Protein AF-A0A2P4Z911-F1 (afdb_monomer)

Secondary structure (DSSP, 8-state):
--HHHHHHHHHHHHHTT--HHHHHHHHHTT--TT-B-GGG-BHHHHHHHTT-HHHHHHHHHTT--TT-B-TTS-BHHHHHHHTT-HHHHHHHHHTTS----

Radius of gyration: 12.92 Å; Cα contacts (8 Å, |Δi|>4): 127; chains: 1; bounding box: 27×29×38 Å

Organism: NCBI:txid398673

Mean predicted aligned error: 7.14 Å

pLDDT: mean 78.2, std 11.83, range [37.38, 89.75]

Solvent-accessible surface area (backbone atoms only — not comparable to full-atom values): 5710 Å² total; per-residue (Å²): 134,63,67,63,57,48,27,51,49,47,47,54,38,57,74,69,69,48,55,70,67,59,55,49,53,40,43,75,71,69,29,54,67,67,39,56,46,80,66,37,33,26,57,54,36,48,24,45,74,69,69,37,56,70,55,36,48,52,39,42,75,72,66,38,63,68,78,52,48,26,73,88,67,47,28,35,55,57,53,19,56,74,67,69,37,64,68,48,39,48,51,56,48,55,63,69,41,77,80,85,123

InterPro domains:
  IPR002110 Ankyrin repeat [PF12796] (11-98)
  IPR002110 Ankyrin repeat [PS50088] (72-101)
  IPR002110 Ankyrin repeat [SM00248] (5-35)
  IPR002110 Ankyrin repeat [SM00248] (39-68)
  IPR002110 Ankyrin repeat [SM00248] (72-101)
  IPR036770 Ankyrin repeat-containing domain superfamily [G3DSA:1.25.40.20] (2-101)
  IPR036770 Ankyrin repeat-containing domain superfamily [SSF48403] (5-100)

Foldseek 3Di:
DVAVVLQVVLVVCLVVVHDPVVNVVSVVVVHDQCDQDPQRDGSLLVCLVVVNLVSNLSSLVVVHDQCRAGNVRDGSLNSNVVVVPPSSNVSSVVSVPPPPD

Nearest PDB structures (foldseek):
  2xzt-assembly2_G  TM=8.604E-01  e=1.398E-05  synthetic construct
  8aed-assembly2_B  TM=9.259E-01  e=6.133E-05  synthetic construct
  7tyz-assembly1_F  TM=8.976E-01  e=6.133E-05  Escherichia phage EcSzw-2
  7v0s-assembly1_J  TM=9.034E-01  e=1.083E-04  Homo sapiens
  3uxg-assembly1_A  TM=9.059E-01  e=2.543E-04  Homo sapiens

Sequence (101 aa):
MISDYSSTLLWEAAHRSVSLDMLKLLLEAGSNVNYQGPKENTLLIEAVCAGNAAHVQQLVEWKADVKCRNDNGDTALSLAASQHSLDMVRILIEAKAPMNT

Structure (mmCIF, N/CA/C/O backbone):
data_AF-A0A2P4Z911-F1
#
_entry.id   AF-A0A2P4Z911-F1
#
loop_
_atom_site.group_PDB
_atom_site.id
_atom_site.type_symbol
_atom_site.label_atom_id
_atom_site.label_alt_id
_atom_site.label_comp_id
_atom_site.label_asym_id
_atom_site.label_entity_id
_atom_site.label_seq_id
_atom_site.pdbx_PDB_ins_code
_atom_site.Cartn_x
_atom_site.Cartn_y
_atom_site.Cartn_z
_atom_site.occupancy
_atom_site.B_iso_or_equiv
_atom_site.auth_seq_id
_atom_site.auth_comp_id
_atom_site.auth_asym_id
_atom_site.auth_atom_id
_atom_site.pdbx_PDB_model_num
ATOM 1 N N . MET A 1 1 ? -12.692 1.610 -24.910 1.00 43.50 1 MET A N 1
ATOM 2 C CA . MET A 1 1 ? -11.255 1.669 -25.264 1.00 43.50 1 MET A CA 1
ATOM 3 C C . MET A 1 1 ? -10.482 2.799 -24.573 1.00 43.50 1 MET A C 1
ATOM 5 O O . MET A 1 1 ? -9.272 2.827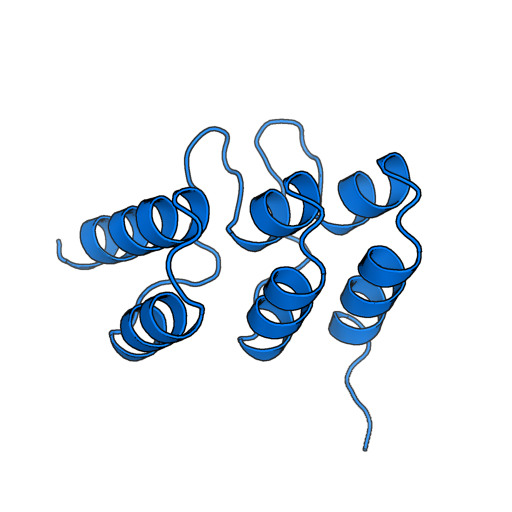 -24.706 1.00 43.50 1 MET A O 1
ATOM 9 N N . ILE A 1 2 ? -11.125 3.696 -23.810 1.00 48.59 2 ILE A N 1
ATOM 10 C CA . ILE A 1 2 ? -10.451 4.798 -23.082 1.00 48.59 2 ILE A CA 1
ATOM 11 C C . ILE A 1 2 ? -10.042 4.416 -21.645 1.00 48.59 2 ILE A C 1
ATOM 13 O O . ILE A 1 2 ? -9.147 5.034 -21.083 1.00 48.59 2 ILE A O 1
ATOM 17 N N . SER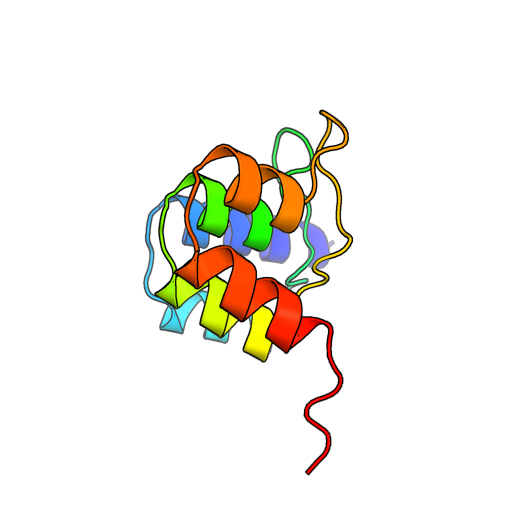 A 1 3 ? -10.672 3.385 -21.075 1.00 55.44 3 SER A N 1
ATOM 18 C CA . SER A 1 3 ? -10.576 3.015 -19.656 1.00 55.44 3 SER A CA 1
ATOM 19 C C . SER A 1 3 ? -9.218 2.432 -19.245 1.00 55.44 3 SER A C 1
ATOM 21 O O . SER A 1 3 ? -8.740 2.700 -18.144 1.00 55.44 3 SER A O 1
ATOM 23 N N . ASP A 1 4 ? -8.583 1.651 -20.122 1.00 60.47 4 ASP A N 1
ATOM 24 C CA . ASP A 1 4 ? -7.306 0.997 -19.804 1.00 60.47 4 ASP A CA 1
ATOM 25 C C . ASP A 1 4 ? -6.123 1.951 -19.963 1.00 60.47 4 ASP A C 1
ATOM 27 O O . ASP A 1 4 ? -5.175 1.903 -19.182 1.00 60.47 4 ASP A O 1
ATOM 31 N N . TYR A 1 5 ? -6.193 2.878 -20.924 1.00 66.25 5 TYR A N 1
ATOM 32 C CA . TYR A 1 5 ? -5.150 3.884 -21.125 1.00 66.25 5 TYR A CA 1
ATOM 33 C C . TYR A 1 5 ? -5.105 4.901 -19.987 1.00 66.25 5 TYR A C 1
ATOM 35 O O . TYR A 1 5 ? -4.016 5.226 -19.522 1.00 66.25 5 TYR A O 1
ATOM 43 N N . SER A 1 6 ? -6.258 5.380 -19.508 1.00 65.69 6 SER A N 1
ATOM 44 C CA . SER A 1 6 ? -6.303 6.309 -18.373 1.00 65.69 6 SER A CA 1
ATOM 45 C C . SER A 1 6 ? -5.802 5.655 -17.085 1.00 65.69 6 SER A C 1
ATOM 47 O O . SER A 1 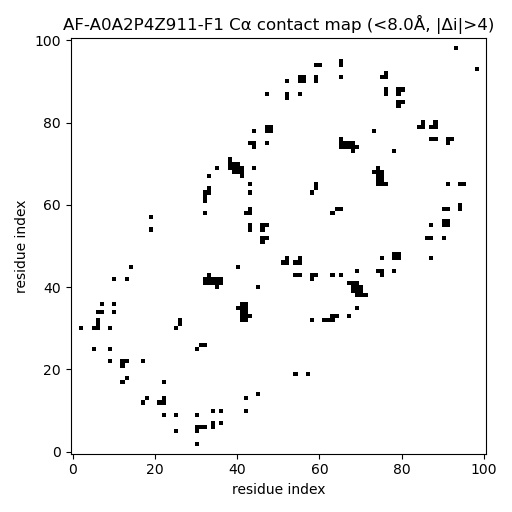6 ? -5.015 6.251 -16.354 1.00 65.69 6 SER A O 1
ATOM 49 N N . SER A 1 7 ? -6.173 4.396 -16.852 1.00 71.62 7 SER A N 1
ATOM 50 C CA . SER A 1 7 ? -5.755 3.647 -15.665 1.00 71.62 7 SER A CA 1
ATOM 51 C C . SER A 1 7 ? -4.271 3.247 -15.712 1.00 71.62 7 SER A C 1
ATOM 53 O O . SER A 1 7 ? -3.567 3.349 -14.710 1.00 71.62 7 SER A O 1
ATOM 55 N N . THR A 1 8 ? -3.745 2.905 -16.893 1.00 76.06 8 THR A N 1
ATOM 56 C CA . THR A 1 8 ? -2.299 2.704 -17.103 1.00 76.06 8 THR A CA 1
ATOM 57 C C . THR A 1 8 ? -1.516 4.007 -16.913 1.00 76.06 8 THR A C 1
ATOM 59 O O . THR A 1 8 ? -0.436 4.005 -16.327 1.00 76.06 8 THR A O 1
ATOM 62 N N . LEU A 1 9 ? -2.063 5.138 -17.368 1.00 74.12 9 LEU A N 1
ATOM 63 C CA . LEU A 1 9 ? -1.445 6.450 -17.181 1.00 74.12 9 LEU A CA 1
ATOM 64 C C . LEU A 1 9 ? -1.424 6.859 -15.701 1.00 74.12 9 LEU A C 1
ATOM 66 O O . LEU A 1 9 ? -0.422 7.397 -15.235 1.00 74.12 9 LEU A O 1
ATOM 70 N N . LEU A 1 10 ? -2.490 6.547 -14.956 1.00 74.50 10 LEU A N 1
ATOM 71 C CA . LEU A 1 10 ? -2.561 6.718 -13.501 1.00 74.50 10 LEU A CA 1
ATOM 72 C C . LEU A 1 10 ? -1.484 5.895 -12.782 1.00 74.50 10 LEU A C 1
ATOM 74 O O . LEU A 1 10 ? -0.853 6.392 -11.850 1.00 74.50 10 LEU A O 1
ATOM 78 N N . TRP A 1 11 ? -1.224 4.669 -13.241 1.00 72.88 11 TRP A N 1
ATOM 79 C CA . TRP A 1 11 ? -0.150 3.834 -12.702 1.00 72.88 11 TRP A CA 1
ATOM 80 C C . TRP A 1 11 ? 1.244 4.445 -12.927 1.00 72.88 11 TRP A C 1
ATOM 82 O O . TRP A 1 11 ? 2.011 4.616 -11.979 1.00 72.88 11 TRP A O 1
ATOM 92 N N . GLU A 1 12 ? 1.565 4.830 -14.165 1.00 71.38 12 GLU A N 1
ATOM 93 C CA . GLU A 1 12 ? 2.846 5.475 -14.497 1.00 71.38 12 GLU A CA 1
ATOM 94 C C . GLU A 1 12 ? 3.051 6.793 -13.734 1.00 71.38 12 GLU A C 1
ATOM 96 O O . GLU A 1 12 ? 4.163 7.098 -13.296 1.00 71.38 12 GLU A O 1
ATOM 101 N N . ALA A 1 13 ? 1.978 7.565 -13.543 1.00 72.75 13 ALA A N 1
ATOM 102 C CA . ALA A 1 13 ? 1.985 8.804 -12.776 1.00 72.75 13 ALA A CA 1
ATOM 103 C C . ALA A 1 13 ? 2.421 8.588 -11.322 1.00 72.75 13 ALA A C 1
ATOM 105 O O . ALA A 1 13 ? 3.320 9.275 -10.833 1.00 72.75 13 ALA A O 1
ATOM 106 N N . ALA A 1 14 ? 1.813 7.615 -10.643 1.00 70.19 14 ALA A N 1
ATOM 107 C CA . ALA A 1 14 ? 2.146 7.324 -9.256 1.00 70.19 14 ALA A CA 1
ATOM 108 C C . ALA A 1 14 ? 3.560 6.764 -9.104 1.00 70.19 14 ALA A C 1
ATOM 110 O O . ALA A 1 14 ? 4.275 7.148 -8.180 1.00 70.19 14 ALA A O 1
ATOM 111 N N . HIS A 1 15 ? 3.993 5.902 -10.030 1.00 67.75 15 HIS A N 1
ATOM 112 C CA . HIS A 1 15 ? 5.320 5.291 -9.968 1.00 67.75 15 HIS A CA 1
ATOM 113 C C . HIS A 1 15 ? 6.448 6.318 -10.152 1.00 67.75 15 HIS A C 1
ATOM 115 O O . HIS A 1 15 ? 7.502 6.218 -9.528 1.00 67.75 15 HIS A O 1
ATOM 121 N N . ARG A 1 16 ? 6.225 7.357 -10.966 1.00 65.88 16 ARG A N 1
ATOM 122 C CA . ARG A 1 16 ? 7.203 8.435 -11.190 1.00 65.88 16 ARG A CA 1
ATOM 123 C C . ARG A 1 16 ? 7.215 9.506 -10.096 1.00 65.88 16 ARG A C 1
ATOM 125 O O . ARG A 1 16 ? 7.880 10.526 -10.271 1.00 65.88 16 ARG A O 1
ATOM 132 N N . SER A 1 17 ? 6.513 9.292 -8.978 1.00 58.84 17 SER A N 1
ATOM 133 C CA . SER A 1 17 ? 6.356 10.288 -7.909 1.00 58.84 17 SER A CA 1
ATOM 134 C C . SER A 1 17 ? 5.724 11.592 -8.418 1.00 58.84 17 SER A C 1
ATOM 136 O O . SER A 1 17 ? 6.042 12.687 -7.947 1.00 58.84 17 SER A O 1
ATOM 138 N N . VAL A 1 18 ? 4.869 11.502 -9.445 1.00 60.31 18 VAL A N 1
ATOM 139 C CA . VAL A 1 18 ? 4.195 12.691 -9.967 1.00 60.31 18 VAL A CA 1
ATOM 140 C C . VAL A 1 18 ? 3.169 13.155 -8.939 1.00 60.31 18 VAL A C 1
ATOM 142 O O . VAL A 1 18 ? 2.508 12.332 -8.312 1.00 60.31 18 VAL A O 1
ATOM 145 N N . SER A 1 19 ? 3.084 14.478 -8.759 1.00 67.56 19 SER A N 1
ATOM 146 C CA . SER A 1 19 ? 2.257 15.152 -7.751 1.00 67.56 19 SER A CA 1
ATOM 147 C C . SER A 1 19 ? 0.894 14.485 -7.546 1.00 67.56 19 SER A C 1
ATOM 149 O O . SER A 1 19 ? 0.209 14.148 -8.516 1.00 67.56 19 SER A O 1
ATOM 151 N N . LEU A 1 20 ? 0.466 14.399 -6.284 1.00 70.44 20 LEU A N 1
ATOM 152 C CA . LEU A 1 20 ? -0.892 14.037 -5.867 1.00 70.44 20 LEU A CA 1
ATOM 153 C C . LEU A 1 20 ? -1.973 14.760 -6.687 1.00 70.44 20 LEU A C 1
ATOM 155 O O . LEU A 1 20 ? -3.010 14.176 -6.987 1.00 70.44 20 LEU A O 1
ATOM 159 N N . ASP A 1 21 ? -1.708 15.993 -7.120 1.00 73.81 21 ASP A N 1
ATOM 160 C CA . ASP A 1 21 ? -2.615 16.765 -7.976 1.00 73.81 21 ASP A CA 1
ATOM 161 C C . ASP A 1 21 ? -2.884 16.089 -9.327 1.00 73.81 21 ASP A C 1
ATOM 163 O O . ASP A 1 21 ? -3.997 16.139 -9.848 1.00 73.81 21 ASP A O 1
ATOM 167 N N . MET A 1 22 ? -1.876 15.425 -9.899 1.00 73.94 22 MET A N 1
ATOM 168 C CA . MET A 1 22 ? -2.003 14.720 -11.173 1.00 73.94 22 MET A CA 1
ATOM 169 C C . MET A 1 22 ? -2.800 13.425 -11.011 1.00 73.94 22 MET A C 1
ATOM 171 O O . MET A 1 22 ? -3.668 13.132 -11.832 1.00 73.94 22 MET A O 1
ATOM 175 N N . LEU A 1 23 ? -2.577 12.696 -9.911 1.00 75.19 23 LEU A N 1
ATOM 176 C CA . LEU A 1 23 ? -3.404 11.540 -9.559 1.00 75.19 23 LEU A CA 1
ATOM 177 C C . LEU A 1 23 ? -4.864 11.950 -9.345 1.00 75.19 23 LEU A C 1
ATOM 179 O O . LEU A 1 23 ? -5.767 11.283 -9.848 1.00 75.19 23 LEU A O 1
ATOM 183 N N . LYS A 1 24 ? -5.096 13.087 -8.682 1.00 74.88 24 LYS A N 1
ATOM 184 C CA . LYS A 1 24 ? -6.434 13.640 -8.474 1.00 74.88 24 LYS A CA 1
ATOM 185 C C . LYS A 1 24 ? -7.128 13.968 -9.795 1.00 74.88 24 LYS A C 1
ATOM 187 O O . LYS A 1 24 ? -8.253 13.530 -10.008 1.00 74.88 24 LYS A O 1
ATOM 192 N N . LEU A 1 25 ? -6.440 14.661 -10.706 1.00 77.44 25 LEU A N 1
ATOM 193 C CA . LEU A 1 25 ? -6.952 14.974 -12.046 1.00 77.44 25 LEU A CA 1
ATOM 194 C C . LEU A 1 25 ? -7.317 13.713 -12.840 1.00 77.44 25 LEU A C 1
ATOM 196 O O . LEU A 1 25 ? -8.343 13.677 -13.516 1.00 77.44 25 LEU A O 1
ATOM 200 N N . LEU A 1 26 ? -6.499 12.663 -12.755 1.00 76.06 26 LEU A N 1
ATOM 201 C CA . LEU A 1 26 ? -6.771 11.403 -13.444 1.00 76.06 26 LEU A CA 1
ATOM 202 C C . LEU A 1 26 ? -7.959 10.650 -12.835 1.00 76.06 26 LEU A C 1
ATOM 204 O O . LEU A 1 26 ? -8.736 10.041 -13.575 1.00 76.06 26 LEU A O 1
ATOM 208 N N . LEU A 1 27 ? -8.143 10.709 -11.518 1.00 76.38 27 LEU A N 1
ATOM 209 C CA . LEU A 1 27 ? -9.322 10.152 -10.853 1.00 76.38 27 LEU A CA 1
ATOM 210 C C . LEU A 1 27 ? -10.594 10.933 -11.188 1.00 76.38 27 LEU A C 1
ATOM 212 O O . LEU A 1 27 ? -11.617 10.321 -11.489 1.00 76.38 27 LEU A O 1
ATOM 216 N N . GLU A 1 28 ? -10.522 12.264 -11.227 1.00 78.88 28 GLU A N 1
ATOM 217 C CA . GLU A 1 28 ? -11.617 13.128 -11.691 1.00 78.88 28 GLU A CA 1
ATOM 218 C C . GLU A 1 28 ? -11.975 12.855 -13.161 1.00 78.88 28 GLU A C 1
ATOM 220 O O . GLU A 1 28 ? -13.145 12.915 -13.536 1.00 78.88 28 GLU A O 1
ATOM 225 N N . ALA A 1 29 ? -10.996 12.459 -13.980 1.00 79.75 29 ALA A N 1
ATOM 226 C CA . ALA A 1 29 ? -11.211 12.010 -15.356 1.00 79.75 29 ALA A CA 1
ATOM 227 C C . ALA A 1 29 ? -11.857 10.608 -15.470 1.00 79.75 29 ALA A C 1
ATOM 229 O O . ALA A 1 29 ? -12.063 10.118 -16.581 1.00 79.75 29 ALA A O 1
ATOM 230 N N . GLY A 1 30 ? -12.190 9.958 -14.349 1.00 75.94 30 GLY A N 1
ATOM 231 C CA . GLY A 1 30 ? -12.855 8.653 -14.312 1.00 75.94 30 GLY A CA 1
ATOM 232 C C . GLY A 1 30 ? -11.904 7.455 -14.316 1.00 75.94 30 GLY A C 1
ATOM 233 O O . GLY A 1 30 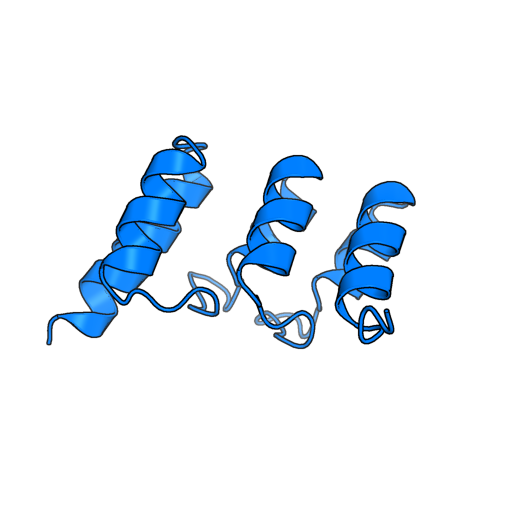? -12.320 6.349 -14.662 1.00 75.94 30 GLY A O 1
ATOM 234 N N . SER A 1 31 ? -10.630 7.650 -13.961 1.00 79.81 31 SER A N 1
ATOM 235 C CA . SER A 1 31 ? -9.687 6.536 -13.799 1.00 79.81 31 SER A CA 1
ATOM 236 C C . SER A 1 31 ? -10.029 5.694 -12.570 1.00 79.81 31 SER A C 1
ATOM 238 O O . SER A 1 31 ? -10.556 6.190 -11.575 1.00 79.81 31 SER A O 1
ATOM 240 N N . ASN A 1 32 ? -9.704 4.404 -12.619 1.00 81.38 32 ASN A N 1
ATOM 241 C CA . ASN A 1 32 ? -9.944 3.502 -11.500 1.00 81.38 32 ASN A CA 1
ATOM 242 C C . ASN A 1 32 ? -8.788 3.572 -10.486 1.00 81.38 32 ASN A C 1
ATOM 244 O O . ASN A 1 32 ? -7.682 3.130 -10.784 1.00 81.38 32 ASN A O 1
ATOM 248 N N . VAL A 1 33 ? -9.053 4.060 -9.268 1.00 81.25 33 VAL A N 1
ATOM 249 C CA . VAL A 1 33 ? -8.067 4.091 -8.163 1.00 81.25 33 VAL A CA 1
ATOM 250 C C . VAL A 1 33 ? -7.567 2.694 -7.766 1.00 81.25 33 VAL A C 1
ATOM 252 O O . VAL A 1 33 ? -6.455 2.541 -7.268 1.00 81.25 33 VAL A O 1
ATOM 255 N N . ASN A 1 34 ? -8.374 1.663 -8.028 1.00 82.69 34 ASN A N 1
ATOM 256 C CA . ASN A 1 34 ? -8.060 0.262 -7.746 1.00 82.69 34 ASN A CA 1
ATOM 257 C C . ASN A 1 34 ? -7.458 -0.456 -8.952 1.00 82.69 34 ASN A C 1
ATOM 259 O O . ASN A 1 34 ? -7.452 -1.685 -8.994 1.00 82.69 34 ASN A O 1
ATOM 263 N N . TYR A 1 35 ? -6.996 0.292 -9.956 1.00 83.25 35 TYR A N 1
ATOM 264 C CA . TYR A 1 35 ? -6.305 -0.303 -11.084 1.00 83.25 35 TYR A CA 1
ATOM 265 C C . TYR A 1 35 ? -5.098 -1.106 -10.598 1.00 83.25 35 TYR A C 1
ATOM 267 O O . TYR A 1 35 ? -4.270 -0.618 -9.825 1.00 83.25 35 TYR A O 1
ATOM 275 N N . GLN A 1 36 ? -5.037 -2.348 -11.060 1.00 82.62 36 GLN A N 1
ATOM 276 C CA . GLN A 1 36 ? -3.939 -3.259 -10.811 1.00 82.62 36 GLN A CA 1
ATOM 277 C C . GLN A 1 36 ? -2.937 -3.107 -11.953 1.00 82.62 36 GLN A C 1
ATOM 279 O O . GLN A 1 36 ? -3.227 -3.432 -13.103 1.00 82.62 36 GLN A O 1
ATOM 284 N N . GLY A 1 37 ? -1.775 -2.553 -11.629 1.00 77.94 37 GLY A N 1
ATOM 285 C CA . GLY A 1 37 ? -0.653 -2.436 -12.542 1.00 77.94 37 GLY A CA 1
ATOM 286 C C . GLY A 1 37 ? 0.118 -3.755 -12.691 1.00 77.94 37 GLY A C 1
ATOM 287 O O . GLY A 1 37 ? -0.402 -4.842 -12.420 1.00 77.94 37 GLY A O 1
ATOM 288 N N . PRO A 1 38 ? 1.391 -3.686 -13.112 1.00 77.69 38 PRO A N 1
ATOM 289 C CA . PRO A 1 38 ? 2.281 -4.839 -13.159 1.00 77.69 38 PRO A CA 1
ATOM 290 C C . PRO A 1 38 ? 2.325 -5.583 -11.815 1.00 77.69 38 PRO A C 1
ATOM 292 O O . PRO A 1 38 ? 2.365 -4.957 -10.756 1.00 77.69 38 PRO A O 1
ATOM 295 N N . LYS A 1 39 ? 2.358 -6.923 -11.865 1.00 79.00 39 LYS A N 1
ATOM 296 C CA . LYS A 1 39 ? 2.290 -7.818 -10.687 1.00 79.00 39 LYS A CA 1
ATOM 297 C C . LYS A 1 39 ? 1.006 -7.680 -9.864 1.00 79.00 39 LYS A C 1
ATOM 299 O O . LYS A 1 39 ? 1.003 -7.947 -8.665 1.00 79.00 39 LYS A O 1
ATOM 304 N N . GLU A 1 40 ? -0.064 -7.206 -10.491 1.00 83.38 40 GLU A N 1
ATOM 305 C CA . GLU A 1 40 ? -1.352 -6.947 -9.849 1.00 83.38 40 GLU A CA 1
ATOM 306 C C . GLU A 1 40 ? -1.282 -5.964 -8.662 1.00 83.38 40 GLU A C 1
ATOM 308 O O . GLU A 1 40 ? -2.199 -5.891 -7.841 1.00 83.38 40 GLU A O 1
ATOM 313 N N . ASN A 1 41 ? -0.202 -5.180 -8.560 1.00 83.06 41 ASN A N 1
ATOM 314 C CA . ASN A 1 41 ? -0.078 -4.163 -7.525 1.00 83.06 41 ASN A CA 1
ATOM 315 C C . ASN A 1 41 ? -1.093 -3.049 -7.791 1.00 83.06 41 ASN A C 1
ATOM 317 O O . ASN A 1 41 ? -1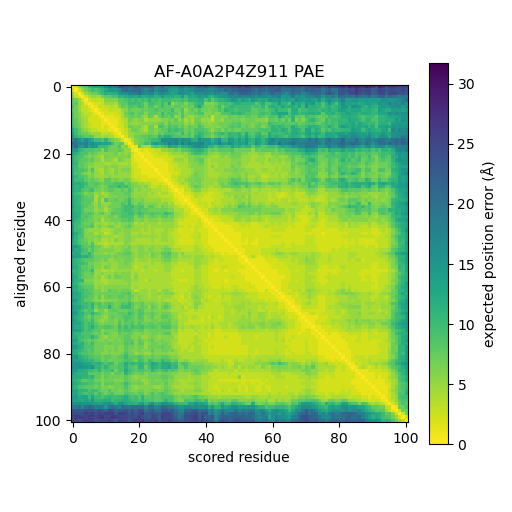.157 -2.499 -8.889 1.00 83.06 41 ASN A O 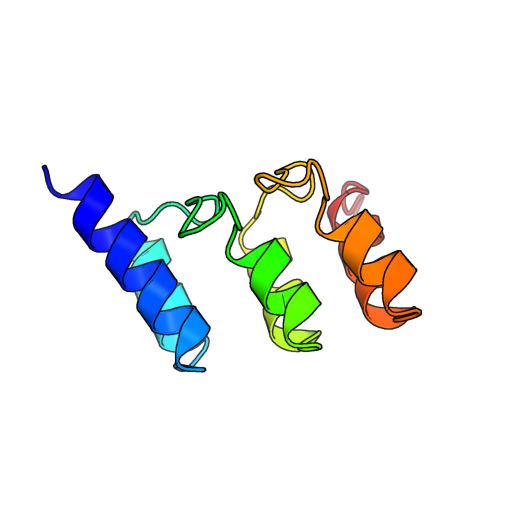1
ATOM 321 N N . THR A 1 42 ? -1.854 -2.667 -6.770 1.00 86.75 42 THR A N 1
ATOM 322 C CA . THR A 1 42 ? -2.632 -1.426 -6.807 1.00 86.75 42 THR A CA 1
ATOM 323 C C . THR A 1 42 ? -1.768 -0.236 -6.420 1.00 86.75 42 THR A C 1
ATOM 325 O O . THR A 1 42 ? -0.726 -0.379 -5.776 1.00 86.75 42 THR A O 1
ATOM 328 N N . LEU A 1 43 ? -2.236 0.964 -6.761 1.00 84.56 43 LEU A N 1
ATOM 329 C CA . LEU A 1 43 ? -1.630 2.231 -6.335 1.00 84.56 43 LEU A CA 1
ATOM 330 C C . LEU A 1 43 ? -1.380 2.284 -4.822 1.00 84.56 43 LEU A C 1
ATOM 332 O O . LEU A 1 43 ? -0.348 2.776 -4.373 1.00 84.56 43 LEU A O 1
ATOM 336 N N . LEU A 1 44 ? -2.307 1.727 -4.040 1.00 86.81 44 LEU A N 1
ATOM 337 C CA . LEU A 1 44 ? -2.196 1.650 -2.587 1.00 86.81 44 LEU A CA 1
ATOM 338 C C . LEU A 1 44 ? -1.065 0.715 -2.139 1.00 86.81 44 LEU A C 1
ATOM 340 O O . LEU A 1 44 ? -0.308 1.068 -1.239 1.00 86.81 44 LEU A O 1
ATOM 344 N N . ILE A 1 45 ? -0.938 -0.460 -2.765 1.00 88.00 45 ILE A N 1
ATOM 345 C CA . ILE A 1 45 ? 0.154 -1.401 -2.484 1.00 88.00 45 ILE A CA 1
ATOM 346 C C . ILE A 1 45 ? 1.501 -0.751 -2.800 1.00 88.00 45 ILE A C 1
ATOM 348 O O . ILE A 1 45 ? 2.421 -0.830 -1.991 1.00 88.00 45 ILE A O 1
ATOM 352 N N . GLU A 1 46 ? 1.600 -0.049 -3.927 1.00 85.38 46 GLU A N 1
ATOM 353 C CA . GLU A 1 46 ? 2.843 0.607 -4.324 1.00 85.38 46 GLU A CA 1
ATOM 354 C C . GLU A 1 46 ? 3.211 1.772 -3.398 1.00 85.38 46 GLU A C 1
ATOM 356 O O . GLU A 1 46 ? 4.366 1.893 -2.996 1.00 85.38 46 GLU A O 1
ATOM 361 N N . ALA A 1 47 ? 2.238 2.585 -2.974 1.00 85.19 47 ALA A N 1
ATOM 362 C CA . ALA A 1 47 ? 2.465 3.653 -2.000 1.00 85.19 47 ALA A CA 1
ATOM 363 C C . ALA A 1 47 ? 2.978 3.115 -0.650 1.0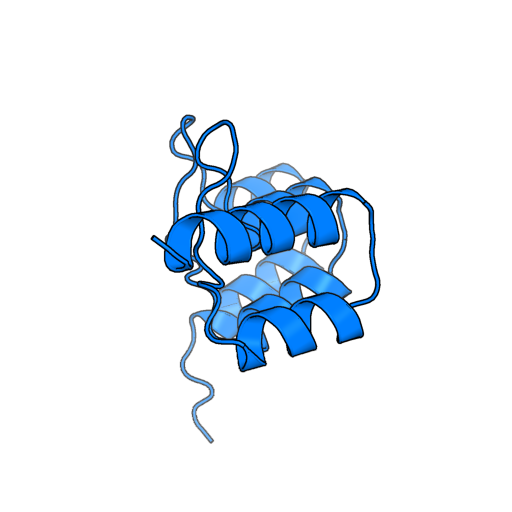0 85.19 47 ALA A C 1
ATOM 365 O O . ALA A 1 47 ? 3.850 3.730 -0.027 1.00 85.19 47 ALA A O 1
ATOM 366 N N . VAL A 1 48 ? 2.479 1.947 -0.224 1.00 88.56 48 VAL A N 1
ATOM 367 C CA . VAL A 1 48 ? 2.984 1.236 0.957 1.00 88.56 48 VAL A CA 1
ATOM 368 C C . VAL A 1 48 ? 4.399 0.713 0.718 1.00 88.56 48 VAL A C 1
ATOM 370 O O . VAL A 1 48 ? 5.263 0.930 1.563 1.00 88.56 48 VAL A O 1
ATOM 373 N N . CYS A 1 49 ? 4.677 0.065 -0.416 1.00 85.62 49 CYS A N 1
ATOM 374 C CA . CYS A 1 49 ? 6.023 -0.406 -0.776 1.00 85.62 49 CYS A CA 1
ATOM 375 C C . CYS A 1 49 ? 7.048 0.735 -0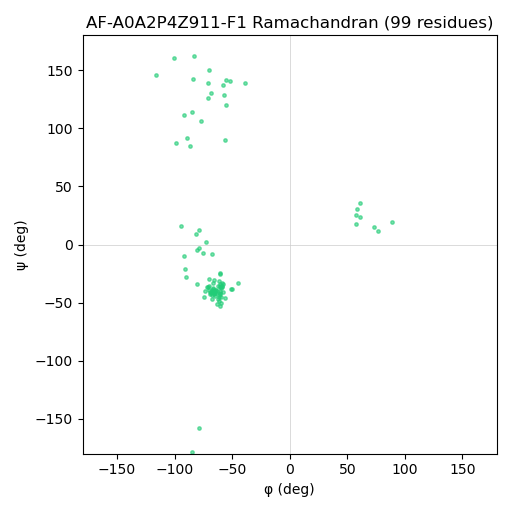.845 1.00 85.62 49 CYS A C 1
ATOM 377 O O . CYS A 1 49 ? 8.200 0.557 -0.459 1.00 85.62 49 CYS A O 1
ATOM 379 N N . ALA A 1 50 ? 6.625 1.912 -1.308 1.00 83.56 50 ALA A N 1
ATOM 380 C CA . ALA A 1 50 ? 7.454 3.107 -1.399 1.00 83.56 50 ALA A CA 1
ATOM 381 C C . ALA A 1 50 ? 7.703 3.791 -0.043 1.00 83.56 50 ALA A C 1
ATOM 383 O O . ALA A 1 50 ? 8.468 4.753 0.018 1.00 83.56 50 ALA A O 1
ATOM 384 N N . GLY A 1 51 ? 7.054 3.357 1.043 1.00 84.31 51 GLY A N 1
ATOM 385 C CA . GLY A 1 51 ? 7.216 4.005 2.343 1.00 84.31 51 GLY A CA 1
ATOM 386 C C . GLY A 1 51 ? 6.512 5.369 2.447 1.00 84.31 51 GLY A C 1
ATOM 387 O O . GLY A 1 51 ? 6.773 6.123 3.383 1.00 84.31 51 GLY A O 1
ATOM 388 N N . ASN A 1 52 ? 5.600 5.707 1.527 1.00 83.81 52 ASN A N 1
ATOM 389 C CA . ASN A 1 52 ? 5.021 7.046 1.443 1.00 83.81 52 ASN A CA 1
ATOM 390 C C . ASN A 1 52 ? 3.634 7.150 2.104 1.00 83.81 52 ASN A C 1
ATOM 392 O O . ASN A 1 52 ? 2.598 7.031 1.450 1.00 83.81 52 ASN A O 1
ATOM 396 N N . ALA A 1 53 ? 3.618 7.425 3.411 1.00 84.00 53 ALA A N 1
ATOM 397 C CA . ALA A 1 53 ? 2.388 7.522 4.202 1.00 84.00 53 ALA A CA 1
ATOM 398 C C . ALA A 1 53 ? 1.400 8.595 3.695 1.00 84.00 53 ALA A C 1
ATOM 400 O O . ALA A 1 53 ? 0.192 8.377 3.754 1.00 84.00 53 ALA A O 1
ATOM 401 N N . ALA A 1 54 ? 1.889 9.711 3.139 1.00 84.12 54 ALA A N 1
ATOM 402 C CA . ALA A 1 54 ? 1.030 10.765 2.594 1.00 84.12 54 ALA A CA 1
ATOM 403 C C . ALA A 1 54 ? 0.230 10.278 1.372 1.00 84.12 54 ALA A C 1
ATOM 405 O O . ALA A 1 54 ? -0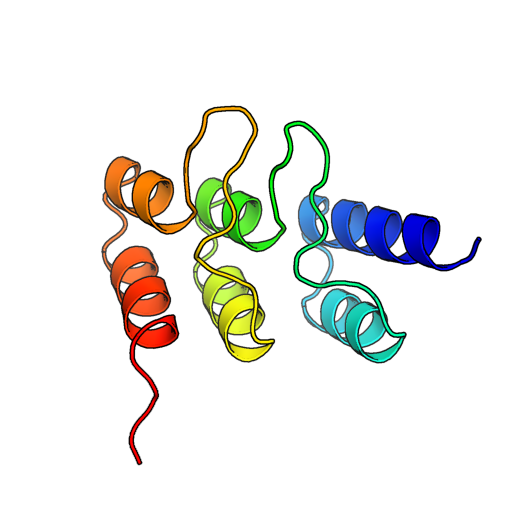.970 10.535 1.272 1.00 84.12 54 ALA A O 1
ATOM 406 N N . HIS A 1 55 ? 0.865 9.514 0.477 1.00 82.38 55 HIS A N 1
ATOM 407 C CA . HIS A 1 55 ? 0.164 8.884 -0.646 1.00 82.38 55 HIS A CA 1
ATOM 408 C C . HIS A 1 55 ? -0.835 7.824 -0.176 1.00 82.38 55 HIS A C 1
ATOM 410 O O . HIS A 1 55 ? -1.943 7.765 -0.703 1.00 82.38 55 HIS A O 1
ATOM 416 N N . VAL A 1 56 ? -0.482 7.022 0.835 1.00 87.19 56 VAL A N 1
ATOM 417 C CA . VAL A 1 56 ? -1.401 6.027 1.414 1.00 87.19 56 VAL A CA 1
ATOM 418 C C . VAL A 1 56 ? -2.654 6.707 1.969 1.00 87.19 56 VAL A C 1
ATOM 420 O O . VAL A 1 56 ? -3.762 6.266 1.674 1.00 87.19 56 VAL A O 1
ATOM 423 N N . GLN A 1 57 ? -2.495 7.808 2.708 1.00 86.19 57 GLN A N 1
ATOM 424 C CA . GLN A 1 57 ? -3.615 8.567 3.262 1.00 86.19 57 GLN A CA 1
ATOM 425 C C . GLN A 1 57 ? -4.524 9.137 2.164 1.00 86.19 57 GLN A C 1
ATOM 427 O O . GLN A 1 57 ? -5.736 8.953 2.218 1.00 86.19 57 GLN A O 1
ATOM 432 N N . GLN A 1 58 ? -3.953 9.763 1.132 1.00 84.44 58 GLN A N 1
ATOM 433 C CA . GLN A 1 58 ? -4.733 10.322 0.022 1.00 84.44 58 GLN A CA 1
ATOM 434 C C . GLN A 1 58 ? -5.481 9.247 -0.778 1.00 84.44 58 GLN A C 1
ATOM 436 O O . GLN A 1 58 ? -6.652 9.415 -1.108 1.00 84.44 58 GLN A O 1
ATOM 441 N N . LEU A 1 59 ? -4.846 8.104 -1.051 1.00 85.00 59 LEU A N 1
ATOM 442 C CA . LEU A 1 59 ? -5.495 6.988 -1.747 1.00 85.00 59 LEU A CA 1
ATOM 443 C C . LEU A 1 59 ? -6.654 6.405 -0.927 1.00 85.00 59 LEU A C 1
ATOM 445 O O . LEU A 1 59 ? -7.707 6.091 -1.481 1.00 85.00 59 LEU A O 1
ATOM 449 N N . VAL A 1 60 ? -6.487 6.307 0.392 1.00 85.44 60 VAL A N 1
ATOM 450 C CA . VAL A 1 60 ? -7.561 5.932 1.320 1.00 85.44 60 VAL A CA 1
ATOM 451 C C . VAL A 1 60 ? -8.712 6.944 1.283 1.00 85.44 60 VAL A C 1
ATOM 453 O O . VAL A 1 60 ? -9.871 6.537 1.190 1.00 85.44 60 VAL A O 1
ATOM 456 N N . GLU A 1 61 ? -8.420 8.248 1.298 1.00 84.69 61 GLU A N 1
ATOM 457 C CA . GLU A 1 61 ? -9.428 9.314 1.175 1.00 84.69 61 GLU A CA 1
ATOM 458 C C . GLU A 1 61 ? -10.192 9.231 -0.158 1.00 84.69 61 GLU A C 1
ATOM 460 O O . GLU A 1 61 ? -11.402 9.462 -0.207 1.00 84.69 61 GLU A O 1
ATOM 465 N N . TRP A 1 62 ? -9.522 8.805 -1.232 1.00 82.94 62 TRP A N 1
ATOM 466 C CA . TRP A 1 62 ? -10.131 8.515 -2.536 1.00 82.94 62 TRP A CA 1
ATOM 467 C C . TRP A 1 62 ? -10.838 7.156 -2.619 1.00 82.94 62 TRP A C 1
ATOM 469 O O . TRP A 1 62 ? -11.229 6.729 -3.706 1.00 82.94 62 TRP A O 1
ATOM 479 N N . LYS A 1 63 ? -11.061 6.492 -1.478 1.00 83.06 63 LYS A N 1
ATOM 480 C CA . LYS A 1 63 ? -11.755 5.201 -1.363 1.00 83.06 63 LYS A CA 1
ATOM 481 C C . LYS A 1 63 ? -11.057 4.062 -2.115 1.00 83.06 63 LYS A C 1
ATOM 483 O O . LYS A 1 63 ? -11.728 3.174 -2.649 1.00 83.06 63 LYS A O 1
ATOM 488 N N . ALA A 1 64 ? -9.723 4.065 -2.143 1.00 84.94 64 ALA A N 1
ATOM 489 C CA . ALA A 1 64 ? -8.964 2.905 -2.592 1.00 84.94 64 ALA A CA 1
ATOM 490 C C . ALA A 1 64 ? -9.304 1.671 -1.742 1.00 84.94 64 ALA A C 1
ATOM 492 O O . ALA A 1 64 ? -9.412 1.736 -0.515 1.00 84.94 64 ALA A O 1
ATOM 493 N N . ASP A 1 65 ? -9.469 0.529 -2.398 1.00 84.88 65 ASP A N 1
ATOM 494 C CA . ASP A 1 65 ? -9.793 -0.730 -1.755 1.00 84.88 65 ASP A CA 1
ATOM 495 C C . ASP A 1 65 ? -8.542 -1.323 -1.100 1.00 84.88 65 ASP A C 1
ATOM 497 O O . ASP A 1 65 ? -7.643 -1.879 -1.736 1.00 84.88 65 ASP A O 1
ATOM 501 N N . VAL A 1 66 ? -8.513 -1.235 0.228 1.00 84.31 66 VAL A N 1
ATOM 502 C CA . VAL A 1 66 ? -7.457 -1.805 1.073 1.00 84.31 66 VAL A CA 1
ATOM 503 C C . VAL A 1 66 ? -7.441 -3.341 1.078 1.00 84.31 66 VAL A C 1
ATOM 505 O O . VAL A 1 66 ? -6.545 -3.941 1.676 1.00 84.31 66 VAL A O 1
ATOM 508 N N . LYS A 1 67 ? -8.445 -4.001 0.481 1.00 83.62 67 LYS A N 1
ATOM 509 C CA . LYS A 1 67 ? -8.534 -5.466 0.367 1.00 83.62 67 LYS A CA 1
ATOM 510 C C . LYS A 1 67 ? -7.922 -6.013 -0.916 1.00 83.62 67 LYS A C 1
ATOM 512 O O . LYS A 1 67 ? -7.792 -7.235 -1.014 1.00 83.62 67 LYS A O 1
ATOM 517 N N . CYS A 1 68 ? -7.557 -5.158 -1.871 1.00 84.94 68 CYS A N 1
ATOM 518 C CA . CYS A 1 68 ? -6.866 -5.602 -3.072 1.00 84.94 68 CYS A CA 1
ATOM 519 C C . CYS A 1 68 ? -5.591 -6.366 -2.708 1.00 84.94 68 CYS A C 1
ATOM 521 O O . CYS A 1 68 ? -4.889 -6.027 -1.748 1.00 84.94 68 CYS A O 1
ATOM 523 N N . ARG A 1 69 ? -5.325 -7.415 -3.485 1.00 88.00 69 ARG A N 1
ATOM 524 C CA . ARG A 1 69 ? -4.146 -8.264 -3.345 1.00 88.00 69 ARG A CA 1
ATOM 525 C C . ARG A 1 69 ? -3.306 -8.129 -4.603 1.00 88.00 69 ARG A C 1
ATOM 527 O O . ARG A 1 69 ? -3.869 -7.947 -5.679 1.00 88.00 69 ARG A O 1
ATOM 534 N N . ASN A 1 70 ? -1.994 -8.193 -4.447 1.00 87.00 70 ASN A N 1
ATOM 535 C CA . ASN A 1 70 ? -1.096 -8.355 -5.582 1.00 87.00 70 ASN A CA 1
ATOM 536 C C . ASN A 1 70 ? -0.945 -9.835 -5.965 1.00 87.00 70 ASN A C 1
ATOM 538 O O . ASN A 1 70 ? -1.514 -10.713 -5.313 1.00 87.00 70 ASN A O 1
ATOM 542 N N . ASP A 1 71 ? -0.118 -10.099 -6.974 1.00 89.44 71 ASP A N 1
ATOM 543 C CA . ASP A 1 71 ? 0.166 -11.437 -7.513 1.00 89.44 71 ASP A CA 1
ATOM 544 C C . ASP A 1 71 ? 0.793 -12.380 -6.461 1.00 89.44 71 ASP A C 1
ATOM 546 O O . ASP A 1 71 ? 0.622 -13.596 -6.499 1.00 89.44 71 ASP A O 1
ATOM 550 N N . ASN A 1 72 ? 1.446 -11.822 -5.433 1.00 86.19 72 ASN A N 1
ATOM 551 C CA . ASN A 1 72 ? 1.972 -12.591 -4.298 1.00 86.19 72 ASN A CA 1
ATOM 552 C C . ASN A 1 72 ? 0.896 -12.938 -3.251 1.00 86.19 72 ASN A C 1
ATOM 554 O O . ASN A 1 72 ? 1.176 -13.622 -2.266 1.00 86.19 72 ASN A O 1
ATOM 558 N N . GLY A 1 73 ? -0.333 -12.449 -3.420 1.00 86.88 73 GLY A N 1
ATOM 559 C CA . GLY A 1 73 ? -1.409 -12.572 -2.443 1.00 86.88 73 GLY A CA 1
ATOM 560 C C . GLY A 1 73 ? -1.287 -11.607 -1.259 1.00 86.88 73 GLY A C 1
ATOM 561 O O . GLY A 1 73 ? -2.045 -11.751 -0.290 1.00 86.88 73 GLY A O 1
ATOM 562 N N . ASP A 1 74 ? -0.392 -10.622 -1.324 1.00 88.94 74 ASP A N 1
ATOM 563 C CA . ASP A 1 74 ? -0.193 -9.615 -0.289 1.00 88.94 74 ASP A CA 1
ATOM 564 C C . ASP A 1 74 ? -1.173 -8.453 -0.429 1.00 88.94 74 ASP A C 1
ATOM 566 O O . ASP A 1 74 ? -1.491 -7.992 -1.522 1.00 88.94 74 ASP A O 1
ATOM 570 N N . THR A 1 75 ? -1.627 -7.949 0.714 1.00 89.75 75 THR A N 1
ATOM 571 C CA . THR A 1 75 ? -2.442 -6.734 0.823 1.00 89.75 75 THR A CA 1
ATOM 572 C C . THR A 1 75 ? -1.573 -5.554 1.237 1.00 89.75 75 THR A C 1
ATOM 574 O O . THR A 1 75 ? -0.538 -5.731 1.879 1.00 89.75 75 THR A O 1
ATOM 577 N N . ALA A 1 76 ? -2.047 -4.331 0.992 1.00 88.38 76 ALA A N 1
ATOM 578 C CA . ALA A 1 76 ? -1.408 -3.124 1.519 1.00 88.38 76 ALA A CA 1
ATOM 579 C C . ALA A 1 76 ? -1.155 -3.214 3.042 1.00 88.38 76 ALA A C 1
ATOM 581 O O . ALA A 1 76 ? -0.099 -2.820 3.526 1.00 88.38 76 ALA A O 1
ATOM 582 N N . LEU A 1 77 ? -2.083 -3.814 3.801 1.00 88.81 77 LEU A N 1
ATOM 583 C CA . LEU A 1 77 ? -1.933 -3.992 5.248 1.00 88.81 77 LEU A CA 1
ATOM 584 C C . LEU A 1 77 ? -0.846 -5.012 5.621 1.00 88.81 77 LEU A C 1
ATOM 586 O O . LEU A 1 77 ? -0.093 -4.766 6.562 1.00 88.81 77 LEU A O 1
ATOM 590 N N . SER A 1 78 ? -0.745 -6.142 4.908 1.00 89.25 78 SER A N 1
ATOM 591 C CA . SER A 1 78 ? 0.299 -7.141 5.191 1.00 89.25 78 SER A CA 1
ATOM 592 C C . SER A 1 78 ? 1.693 -6.600 4.883 1.00 89.25 78 SER A C 1
ATOM 594 O O . SER A 1 78 ? 2.612 -6.824 5.667 1.00 89.25 78 SER A O 1
ATOM 596 N N . LEU A 1 79 ? 1.829 -5.809 3.816 1.00 89.31 79 LEU A N 1
ATOM 597 C CA . LEU A 1 79 ? 3.084 -5.149 3.449 1.00 89.31 79 LEU A CA 1
ATOM 598 C C . LEU A 1 79 ? 3.471 -4.033 4.427 1.00 89.31 79 LEU A C 1
ATOM 600 O O . LEU A 1 79 ? 4.640 -3.894 4.782 1.00 89.31 79 LEU A O 1
ATOM 604 N N . ALA A 1 80 ? 2.503 -3.251 4.909 1.00 89.00 80 ALA A N 1
ATOM 605 C CA . ALA A 1 80 ? 2.756 -2.244 5.939 1.00 89.00 80 ALA A CA 1
ATOM 606 C C . ALA A 1 80 ? 3.226 -2.895 7.253 1.00 89.00 80 ALA A C 1
ATOM 608 O O . ALA A 1 80 ? 4.164 -2.413 7.893 1.00 89.00 80 ALA A O 1
ATOM 609 N N . ALA A 1 81 ? 2.617 -4.030 7.619 1.00 88.25 81 ALA A N 1
ATOM 610 C CA . ALA A 1 81 ? 3.017 -4.815 8.781 1.00 88.25 81 ALA A CA 1
ATOM 611 C C . ALA A 1 81 ? 4.423 -5.417 8.617 1.00 88.25 81 ALA A C 1
ATOM 613 O O . ALA A 1 81 ? 5.221 -5.336 9.550 1.00 88.25 81 ALA A O 1
ATOM 614 N N . SER A 1 82 ? 4.771 -5.954 7.440 1.00 88.19 82 SER A N 1
ATOM 615 C CA . SER A 1 82 ? 6.114 -6.500 7.189 1.00 88.19 82 SER A CA 1
ATOM 616 C C . SER A 1 82 ? 7.204 -5.426 7.218 1.00 88.19 82 SER A C 1
ATOM 618 O O . SER A 1 82 ? 8.334 -5.694 7.621 1.00 88.19 82 SER A O 1
ATOM 620 N N . GLN A 1 83 ? 6.867 -4.193 6.835 1.00 85.50 83 GLN A N 1
ATOM 621 C CA . GLN A 1 83 ? 7.767 -3.040 6.909 1.00 85.50 83 GLN A CA 1
ATOM 622 C C . GLN A 1 83 ? 7.884 -2.436 8.316 1.00 85.50 83 GLN A C 1
ATOM 624 O O . GLN A 1 83 ? 8.665 -1.510 8.508 1.00 85.50 83 GLN A O 1
ATOM 629 N N . HIS A 1 84 ? 7.140 -2.949 9.305 1.00 85.38 84 HIS A N 1
ATOM 630 C CA . HIS A 1 84 ? 7.098 -2.420 10.675 1.00 85.38 84 HIS A CA 1
ATOM 631 C C . HIS A 1 84 ? 6.682 -0.935 10.744 1.00 85.38 84 HIS A C 1
ATOM 633 O O . HIS A 1 84 ? 7.005 -0.229 11.701 1.00 85.38 84 HIS A O 1
ATOM 639 N N . SER A 1 85 ? 5.939 -0.455 9.740 1.00 86.00 85 SER A N 1
ATOM 640 C CA . SER A 1 85 ? 5.495 0.936 9.651 1.00 86.00 85 SER A CA 1
ATOM 641 C C . SER A 1 85 ? 4.155 1.114 10.363 1.00 86.00 85 SER A C 1
ATOM 643 O O . SER A 1 85 ? 3.082 0.917 9.787 1.00 86.00 85 SER A O 1
ATOM 645 N N . LEU A 1 86 ? 4.217 1.467 11.651 1.00 86.00 86 LEU A N 1
ATOM 646 C CA . LEU A 1 86 ? 3.030 1.661 12.491 1.00 86.00 86 LEU A CA 1
ATOM 647 C C . LEU A 1 86 ? 2.085 2.734 11.937 1.00 86.00 86 LEU A C 1
ATOM 649 O O . LEU A 1 86 ? 0.870 2.564 12.021 1.00 86.00 86 LEU A O 1
ATOM 653 N N . ASP A 1 87 ? 2.626 3.798 11.346 1.00 86.69 87 ASP A N 1
ATOM 654 C CA . ASP A 1 87 ? 1.832 4.896 10.789 1.00 86.69 87 ASP A CA 1
ATOM 655 C C . ASP A 1 87 ? 0.976 4.421 9.609 1.00 86.69 87 ASP A C 1
ATOM 657 O O . ASP A 1 87 ? -0.223 4.684 9.556 1.00 86.69 87 ASP A O 1
ATOM 661 N N . MET A 1 88 ? 1.550 3.624 8.704 1.00 85.94 88 MET A N 1
ATOM 662 C CA . MET A 1 88 ? 0.805 3.053 7.578 1.00 85.94 88 MET A CA 1
ATOM 663 C C . MET A 1 88 ? -0.244 2.044 8.025 1.00 85.94 88 MET A C 1
ATOM 665 O O . MET A 1 88 ? -1.353 2.029 7.496 1.00 85.94 88 MET A O 1
ATOM 669 N N . VAL A 1 89 ? 0.093 1.205 9.008 1.00 87.94 89 VAL A N 1
ATOM 670 C CA . VAL A 1 89 ? -0.858 0.250 9.585 1.00 87.94 89 VAL A CA 1
ATOM 671 C C . VAL A 1 89 ? -2.040 0.993 10.206 1.00 87.94 89 VAL A C 1
ATOM 673 O O . VAL A 1 89 ? -3.181 0.593 9.984 1.00 87.94 89 VAL A O 1
ATOM 676 N N . ARG A 1 90 ? -1.795 2.098 10.922 1.00 87.00 90 ARG A N 1
ATOM 677 C CA . ARG A 1 90 ? -2.855 2.951 11.478 1.00 87.00 90 ARG A CA 1
ATOM 678 C C . ARG A 1 90 ? -3.744 3.528 10.386 1.00 87.00 90 ARG A C 1
ATOM 680 O O . ARG A 1 90 ? -4.944 3.283 10.435 1.00 87.00 90 ARG A O 1
ATOM 687 N N . ILE A 1 91 ? -3.165 4.176 9.373 1.00 87.25 91 ILE A N 1
ATOM 688 C CA . ILE A 1 91 ? -3.920 4.765 8.254 1.00 87.25 91 ILE A CA 1
ATOM 689 C C . ILE A 1 91 ? -4.793 3.704 7.567 1.00 87.25 91 ILE A C 1
ATOM 691 O O . ILE A 1 91 ? -5.975 3.929 7.331 1.00 87.25 91 ILE A O 1
ATOM 695 N N . LEU A 1 92 ? -4.245 2.519 7.280 1.00 84.88 92 LEU A N 1
ATOM 696 C CA . LEU A 1 92 ? -4.972 1.438 6.603 1.00 84.88 92 LEU A CA 1
ATOM 697 C C . LEU A 1 92 ? -6.059 0.788 7.474 1.00 84.88 92 LEU A C 1
ATOM 699 O O . LEU A 1 92 ? -7.046 0.281 6.940 1.00 84.88 92 LEU A O 1
ATOM 703 N N . ILE A 1 93 ? -5.889 0.761 8.799 1.00 84.56 93 ILE A N 1
ATOM 704 C CA . ILE A 1 93 ? -6.920 0.284 9.733 1.00 84.56 93 ILE A CA 1
ATOM 705 C C . ILE A 1 93 ? -8.030 1.326 9.867 1.00 84.56 93 ILE A C 1
ATOM 707 O O . ILE A 1 93 ? -9.204 0.966 9.795 1.00 84.56 93 ILE A O 1
ATOM 711 N N . GLU A 1 94 ? -7.671 2.600 10.014 1.00 82.69 94 GLU A N 1
ATOM 712 C CA . GLU A 1 94 ? -8.610 3.722 10.081 1.00 82.69 94 GLU A CA 1
ATOM 713 C C . GLU A 1 94 ? -9.410 3.864 8.783 1.00 82.69 94 GLU A C 1
ATOM 715 O O . GLU A 1 94 ? -10.606 4.108 8.842 1.00 82.69 94 GLU A O 1
ATOM 720 N N . ALA A 1 95 ? -8.803 3.582 7.627 1.00 75.00 95 ALA A N 1
ATOM 721 C CA . ALA A 1 95 ? -9.489 3.471 6.337 1.00 75.00 95 ALA A CA 1
ATOM 722 C C . ALA A 1 95 ? -10.600 2.408 6.321 1.00 75.00 95 ALA A C 1
ATOM 724 O O . ALA A 1 95 ? -11.583 2.509 5.588 1.00 75.00 95 ALA A O 1
ATOM 725 N N . LYS A 1 96 ? -10.383 1.322 7.070 1.00 67.38 96 LYS A N 1
ATOM 726 C CA . LYS A 1 96 ? -11.237 0.130 7.096 1.00 67.38 96 LYS A CA 1
ATOM 727 C C . LYS A 1 96 ? -12.328 0.237 8.153 1.00 67.38 96 LYS A C 1
ATOM 729 O O . LYS A 1 96 ? -13.380 -0.388 8.010 1.00 67.38 96 LYS A O 1
ATOM 734 N N . ALA A 1 97 ? -12.068 0.993 9.216 1.00 56.12 97 ALA A N 1
ATOM 735 C CA . ALA A 1 97 ? -13.090 1.414 10.147 1.00 56.12 97 ALA A CA 1
ATOM 736 C C . ALA A 1 97 ? -13.963 2.455 9.430 1.00 56.12 97 ALA A C 1
ATOM 738 O O . ALA A 1 97 ? -13.429 3.424 8.898 1.00 56.12 97 ALA A O 1
ATOM 739 N N . PRO A 1 98 ? -15.296 2.295 9.368 1.00 49.66 98 PRO A N 1
ATOM 740 C CA . PRO A 1 98 ? -16.125 3.419 8.968 1.00 49.66 98 PRO A CA 1
ATOM 741 C C . PRO A 1 98 ? -15.783 4.566 9.922 1.00 49.66 98 PRO A C 1
ATOM 743 O O . PRO A 1 98 ? -15.905 4.392 11.137 1.00 49.66 98 PRO A O 1
ATOM 746 N N . MET A 1 99 ? -15.302 5.695 9.388 1.00 45.09 99 MET A N 1
ATOM 747 C CA . MET A 1 99 ? -15.256 6.957 10.123 1.00 45.09 99 MET A CA 1
ATOM 748 C C . MET A 1 99 ? -16.688 7.246 10.576 1.00 45.09 99 MET A C 1
ATOM 750 O O . MET A 1 99 ? -17.503 7.774 9.827 1.00 45.09 99 MET A O 1
ATOM 754 N N . ASN A 1 100 ? -17.027 6.761 11.767 1.00 37.41 100 ASN A N 1
ATOM 755 C CA . ASN A 1 100 ? -18.316 6.954 12.393 1.00 37.41 100 ASN A CA 1
ATOM 756 C C . ASN A 1 100 ? -18.254 8.275 13.152 1.00 37.41 100 ASN A C 1
ATOM 758 O O . ASN A 1 100 ? -17.947 8.282 14.345 1.00 37.41 100 ASN A O 1
ATOM 762 N N . THR A 1 101 ? -18.522 9.361 12.431 1.00 37.38 101 THR A N 1
ATOM 763 C CA . THR A 1 101 ? -19.006 10.637 12.974 1.00 37.38 101 THR A CA 1
ATOM 764 C C . THR A 1 101 ? -19.968 11.269 11.989 1.00 37.38 101 THR A C 1
ATOM 766 O O . THR A 1 101 ? -19.547 11.445 10.822 1.00 37.38 101 THR A O 1
#